Protein AF-A0A496W3H0-F1 (afdb_monomer_lite)

Sequence (83 aa):
MHVISRKALSPFWELYPDSKNALSIDNEEDYDIAIERLNNLIDEVGTNERHPLYGLLDRLGMVIHAYEEKHYPIADGVYIIES

Secondary structure (DSSP, 8-state):
-----S-----HHHH-GGGG-TT---SHHHHHHHHHHHHHHHHHHTT-TT-TTHHHHHHHHHHHHHHHHHHS-----------

Radius of gyration: 20.66 Å; chains: 1; bounding box: 32×89×26 Å

Foldseek 3Di:
DDDDDPDDDDDPCVVCVVVPDLQADPDPVNLVVLVVVLVVLCVVCPPPCVDPCNVVNVSSVVSSVVVCCVPPVPPPDDPPPVD

Structure (mmCIF, N/CA/C/O backbone):
data_AF-A0A496W3H0-F1
#
_entry.id   AF-A0A496W3H0-F1
#
loop_
_atom_site.group_PDB
_atom_site.id
_atom_site.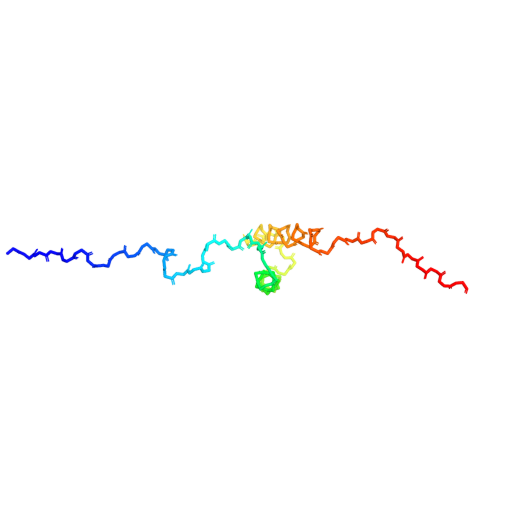type_symbol
_atom_site.label_atom_id
_atom_site.label_alt_id
_atom_site.label_comp_id
_atom_site.label_asym_id
_atom_site.label_entity_id
_atom_site.label_seq_id
_atom_site.pdbx_PDB_ins_code
_atom_site.Cartn_x
_atom_site.Cartn_y
_atom_site.Cartn_z
_atom_site.occupancy
_atom_site.B_iso_or_equiv
_atom_site.auth_seq_id
_atom_site.auth_comp_id
_atom_site.auth_asym_id
_atom_site.auth_atom_id
_atom_site.pdbx_PDB_model_num
ATOM 1 N N . MET A 1 1 ? -0.618 51.440 1.890 1.00 41.47 1 MET A N 1
ATOM 2 C CA . MET A 1 1 ? -1.311 50.355 1.162 1.00 41.47 1 MET A CA 1
ATOM 3 C C . MET A 1 1 ? -0.348 49.179 1.114 1.00 41.47 1 MET A C 1
ATOM 5 O O . MET A 1 1 ? 0.705 49.306 0.507 1.00 41.47 1 MET A O 1
ATOM 9 N N . HIS A 1 2 ? -0.609 48.133 1.897 1.00 46.00 2 HIS A N 1
ATOM 10 C CA . HIS A 1 2 ? 0.332 47.038 2.148 1.00 46.00 2 HIS A CA 1
ATOM 11 C C . HIS A 1 2 ? 0.392 46.117 0.919 1.00 46.00 2 HIS A C 1
ATOM 13 O O . HIS A 1 2 ? -0.631 45.582 0.497 1.00 46.00 2 HIS A O 1
ATOM 19 N N . VAL A 1 3 ? 1.576 45.977 0.321 1.00 49.53 3 VAL A N 1
ATOM 20 C CA . VAL A 1 3 ? 1.830 45.059 -0.794 1.00 49.53 3 VAL A CA 1
ATOM 21 C C . VAL A 1 3 ? 1.894 43.664 -0.188 1.00 49.53 3 VAL A C 1
ATOM 23 O O . VAL A 1 3 ? 2.861 43.332 0.493 1.00 49.53 3 VAL A O 1
ATOM 26 N N . ILE A 1 4 ? 0.842 42.865 -0.352 1.00 57.31 4 ILE A N 1
ATOM 27 C CA . ILE A 1 4 ? 0.866 41.488 0.139 1.00 57.31 4 ILE A CA 1
ATOM 28 C C . ILE A 1 4 ? 1.870 40.725 -0.729 1.00 57.31 4 ILE A C 1
ATOM 30 O O . ILE A 1 4 ? 1.709 40.593 -1.943 1.00 57.31 4 ILE A O 1
ATOM 34 N N . SER A 1 5 ? 2.969 40.320 -0.098 1.00 53.09 5 SER A N 1
ATOM 35 C CA . SER A 1 5 ? 4.065 39.571 -0.704 1.00 53.09 5 SER A CA 1
ATOM 36 C C . SER A 1 5 ? 3.533 38.274 -1.322 1.00 53.09 5 SER A C 1
ATOM 38 O O . SER A 1 5 ? 2.885 37.492 -0.636 1.00 53.09 5 SER A O 1
ATOM 40 N N . ARG A 1 6 ? 3.832 38.010 -2.603 1.00 53.91 6 ARG A N 1
ATOM 41 C CA . ARG A 1 6 ? 3.475 36.773 -3.337 1.00 53.91 6 ARG A CA 1
ATOM 42 C C . ARG A 1 6 ? 4.290 35.546 -2.891 1.00 53.91 6 ARG A C 1
ATOM 44 O O . ARG A 1 6 ? 4.656 34.710 -3.711 1.00 53.91 6 ARG A O 1
ATOM 51 N N . LYS A 1 7 ? 4.645 35.455 -1.612 1.00 58.81 7 LYS A N 1
ATOM 52 C CA . LYS A 1 7 ? 5.377 34.316 -1.059 1.00 58.81 7 LYS A CA 1
ATOM 53 C C . LYS A 1 7 ? 4.430 33.558 -0.141 1.00 58.81 7 LYS A C 1
ATOM 55 O O . LYS A 1 7 ? 3.853 34.172 0.746 1.00 58.81 7 LYS A O 1
ATOM 60 N N . ALA A 1 8 ? 4.364 32.247 -0.347 1.00 60.56 8 ALA A N 1
ATOM 61 C CA . ALA A 1 8 ? 3.654 31.253 0.458 1.00 60.56 8 ALA A CA 1
ATOM 62 C C . ALA A 1 8 ? 2.241 30.893 -0.012 1.00 60.56 8 ALA A C 1
ATOM 64 O O . ALA A 1 8 ? 1.280 31.111 0.707 1.00 60.56 8 ALA A O 1
ATOM 65 N N . LEU A 1 9 ? 2.146 30.249 -1.175 1.00 54.28 9 LEU A N 1
ATOM 66 C CA . LEU A 1 9 ? 1.284 29.075 -1.338 1.00 54.28 9 LEU A CA 1
ATOM 67 C C . LEU A 1 9 ? 2.016 28.109 -2.276 1.00 54.28 9 LEU A C 1
ATOM 69 O O . LEU A 1 9 ? 1.733 28.065 -3.471 1.00 54.28 9 LEU A O 1
ATOM 73 N N . SER A 1 10 ? 3.007 27.385 -1.747 1.00 60.00 10 SER A N 1
ATOM 74 C CA . SER A 1 10 ? 3.412 26.141 -2.404 1.00 60.00 10 SER A CA 1
ATOM 75 C C . SER A 1 10 ? 2.195 25.224 -2.368 1.00 60.00 10 SER A C 1
ATOM 77 O O . SER A 1 10 ? 1.580 25.092 -1.301 1.00 60.00 10 SER A O 1
ATOM 79 N N . PRO A 1 11 ? 1.778 24.641 -3.497 1.00 67.25 11 PRO A N 1
ATOM 80 C CA . PRO A 1 11 ? 0.728 23.653 -3.447 1.00 67.25 11 PRO A CA 1
ATOM 81 C C . PRO A 1 11 ? 1.160 22.500 -2.536 1.00 67.25 11 PRO A C 1
ATOM 83 O O . PRO A 1 11 ? 2.336 22.153 -2.471 1.00 67.25 11 PRO A O 1
ATOM 86 N N . PHE A 1 12 ? 0.207 21.917 -1.810 1.00 59.12 12 PHE A N 1
ATOM 87 C CA . PHE A 1 12 ? 0.461 20.894 -0.788 1.00 59.12 12 PHE A CA 1
ATOM 88 C C . PHE A 1 12 ? 1.369 19.746 -1.283 1.00 59.12 12 PHE A C 1
ATOM 90 O O . PHE A 1 12 ? 2.187 19.234 -0.525 1.00 59.12 12 PHE A O 1
ATOM 97 N N . TRP A 1 13 ? 1.299 19.414 -2.574 1.00 56.97 13 TRP A N 1
ATOM 98 C CA . TRP A 1 13 ? 2.112 18.381 -3.221 1.00 56.97 13 TRP A CA 1
ATOM 99 C C . TRP A 1 13 ? 3.595 18.748 -3.460 1.00 56.97 13 TRP A C 1
ATOM 101 O O . TRP A 1 13 ? 4.367 17.875 -3.835 1.00 56.97 13 TRP A O 1
ATOM 111 N N . GLU A 1 14 ? 4.027 19.996 -3.240 1.00 62.59 14 GLU A N 1
ATOM 112 C CA . GLU A 1 14 ? 5.456 20.386 -3.231 1.00 62.59 14 GLU A CA 1
ATOM 113 C C . GLU A 1 14 ? 6.142 20.117 -1.881 1.00 62.59 14 GLU A C 1
ATOM 115 O O . GLU A 1 14 ? 7.362 19.995 -1.826 1.00 62.59 14 GLU A O 1
ATOM 120 N N . LEU A 1 15 ? 5.373 20.042 -0.790 1.00 63.88 15 LEU A N 1
ATOM 121 C CA . LEU A 1 15 ? 5.890 19.821 0.568 1.00 63.88 15 LEU A CA 1
ATOM 122 C C . LEU A 1 15 ? 5.980 18.336 0.938 1.00 63.88 15 LEU A C 1
ATOM 124 O O . LEU A 1 15 ? 6.703 17.986 1.866 1.00 63.88 15 LEU A O 1
ATOM 128 N N . TYR A 1 16 ? 5.267 17.479 0.205 1.00 61.91 16 TYR A N 1
ATOM 129 C CA . TYR A 1 16 ? 5.200 16.039 0.436 1.00 61.91 16 TYR A CA 1
ATOM 130 C C . TYR A 1 16 ? 5.428 15.302 -0.890 1.00 61.91 16 TYR A C 1
ATOM 132 O O . TYR A 1 16 ? 4.450 14.951 -1.561 1.00 61.91 16 TYR A O 1
ATOM 140 N N . PRO A 1 17 ? 6.691 15.082 -1.304 1.00 57.09 17 PRO A N 1
ATOM 141 C CA . PRO A 1 17 ? 7.003 14.332 -2.524 1.00 57.09 17 PRO A CA 1
ATOM 142 C C . PRO A 1 17 ? 6.385 12.921 -2.528 1.00 57.09 17 PRO A C 1
ATOM 144 O O . PRO A 1 17 ? 6.050 12.412 -3.594 1.00 57.09 17 PRO A O 1
ATOM 147 N N . ASP A 1 18 ? 6.098 12.358 -1.351 1.00 56.50 18 ASP A N 1
ATOM 148 C CA . ASP A 1 18 ? 5.476 11.036 -1.169 1.00 56.50 18 ASP A CA 1
ATOM 149 C C . ASP A 1 18 ? 3.959 11.016 -1.434 1.00 56.50 18 ASP A C 1
ATOM 151 O O . ASP A 1 18 ? 3.334 9.956 -1.494 1.00 56.50 18 ASP A O 1
ATOM 155 N N . SER A 1 19 ? 3.330 12.187 -1.604 1.00 55.84 19 SER A N 1
ATOM 156 C CA . SER A 1 19 ? 1.908 12.282 -1.973 1.00 55.84 19 SER A CA 1
ATOM 157 C C . SER A 1 19 ? 1.642 11.839 -3.413 1.00 55.84 19 SER A C 1
ATOM 159 O O . SER A 1 19 ? 0.487 11.629 -3.792 1.00 55.84 19 SER A O 1
ATOM 161 N N . LYS A 1 20 ? 2.703 11.712 -4.222 1.00 54.38 20 LYS A N 1
ATOM 162 C CA . LYS A 1 20 ? 2.598 11.615 -5.674 1.00 54.38 20 LYS A CA 1
ATOM 163 C C . LYS A 1 20 ? 1.979 10.313 -6.166 1.00 54.38 20 LYS A C 1
ATOM 165 O O . LYS A 1 20 ? 1.442 10.331 -7.264 1.00 54.38 20 LYS A O 1
ATOM 170 N N . ASN A 1 21 ? 1.996 9.237 -5.383 1.00 60.16 21 ASN A N 1
ATOM 171 C CA . ASN A 1 21 ? 1.180 8.055 -5.646 1.00 60.16 21 ASN A CA 1
ATOM 172 C C . ASN A 1 21 ? 1.239 7.089 -4.461 1.00 60.16 21 ASN A C 1
ATOM 174 O O . ASN A 1 21 ? 2.114 6.242 -4.376 1.00 60.16 21 ASN A O 1
ATOM 178 N N . ALA A 1 22 ? 0.248 7.137 -3.570 1.00 62.03 22 ALA A N 1
ATOM 179 C CA . ALA A 1 22 ? 0.117 6.122 -2.519 1.00 62.03 22 ALA A CA 1
ATOM 180 C C 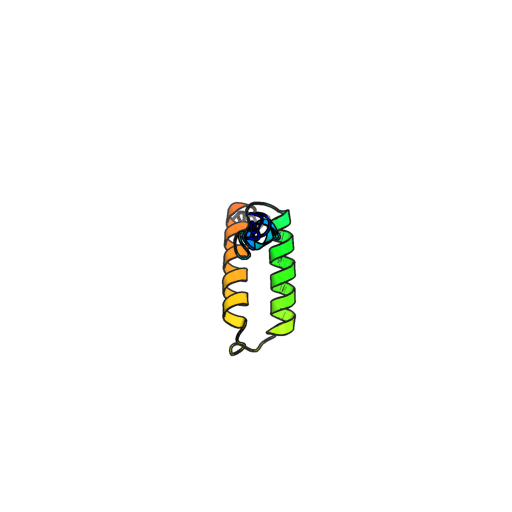. ALA A 1 22 ? -0.214 4.710 -3.058 1.00 62.03 22 ALA A C 1
ATOM 182 O O . ALA A 1 22 ? -0.306 3.771 -2.275 1.00 62.03 22 ALA A O 1
ATOM 183 N N . LEU A 1 23 ? -0.445 4.585 -4.370 1.00 69.12 23 LEU A N 1
ATOM 184 C CA . LEU A 1 23 ? -0.929 3.392 -5.067 1.00 69.12 23 LEU A CA 1
ATOM 185 C C . LEU A 1 23 ? -0.161 3.136 -6.375 1.00 69.12 23 LEU A C 1
ATOM 187 O O . LEU A 1 23 ? -0.710 2.567 -7.317 1.00 69.12 23 LEU A O 1
ATOM 191 N N . SER A 1 24 ? 1.078 3.606 -6.497 1.00 76.69 24 SER A N 1
ATOM 192 C CA . SER A 1 24 ? 1.943 3.208 -7.610 1.00 76.69 24 SER A CA 1
ATOM 193 C C . SER A 1 24 ? 3.304 2.840 -7.072 1.00 76.69 24 SER A C 1
ATOM 195 O O . SER A 1 24 ? 3.831 3.527 -6.205 1.00 76.69 24 SER A O 1
ATOM 197 N N . ILE A 1 25 ? 3.809 1.726 -7.581 1.00 85.44 25 ILE A N 1
ATOM 198 C CA . ILE A 1 25 ? 5.080 1.144 -7.197 1.00 85.44 25 ILE A CA 1
ATOM 199 C C . ILE A 1 25 ? 5.934 1.168 -8.458 1.00 85.44 25 ILE A C 1
ATOM 201 O O . ILE A 1 25 ? 5.683 0.401 -9.392 1.00 85.44 25 ILE A O 1
ATOM 205 N N . ASP A 1 26 ? 6.886 2.097 -8.518 1.00 83.56 26 ASP A N 1
ATOM 206 C CA . ASP A 1 26 ? 7.759 2.261 -9.681 1.00 83.56 26 ASP A CA 1
ATOM 207 C C . ASP A 1 26 ? 9.127 1.595 -9.461 1.00 83.56 26 ASP A C 1
ATOM 209 O O . ASP A 1 26 ? 9.797 1.218 -10.425 1.00 83.56 26 ASP A O 1
ATOM 213 N N . ASN A 1 27 ? 9.533 1.419 -8.201 1.00 83.62 27 ASN A N 1
ATOM 214 C CA . ASN A 1 27 ? 10.810 0.838 -7.794 1.00 83.62 27 ASN A CA 1
ATOM 215 C C . ASN A 1 27 ? 10.665 -0.042 -6.528 1.00 83.62 27 ASN A C 1
ATOM 217 O O . ASN A 1 27 ? 9.575 -0.185 -5.983 1.00 83.62 27 ASN A O 1
ATOM 221 N N . GLU A 1 28 ? 11.766 -0.659 -6.093 1.00 86.00 28 GLU A N 1
ATOM 222 C CA . GLU A 1 28 ? 11.797 -1.577 -4.942 1.00 86.00 28 GLU A CA 1
ATOM 223 C C . GLU A 1 28 ? 11.578 -0.864 -3.592 1.00 86.00 28 GLU A C 1
ATOM 225 O O . GLU A 1 28 ? 10.943 -1.416 -2.701 1.00 86.00 28 GLU A O 1
ATOM 230 N N . GLU A 1 29 ? 12.002 0.395 -3.452 1.00 87.44 29 GLU A N 1
ATOM 231 C CA . GLU A 1 29 ? 11.743 1.199 -2.247 1.00 87.44 29 GLU A CA 1
ATOM 232 C C . GLU A 1 29 ? 10.243 1.512 -2.106 1.00 87.44 29 GLU A C 1
ATOM 234 O O . GLU A 1 29 ? 9.667 1.356 -1.028 1.00 87.44 29 GLU A O 1
ATOM 239 N N . ASP A 1 30 ? 9.573 1.866 -3.209 1.00 86.31 30 ASP A N 1
ATOM 240 C CA . ASP A 1 30 ? 8.116 2.048 -3.229 1.00 86.31 30 ASP A CA 1
ATOM 241 C C . ASP A 1 30 ? 7.385 0.746 -2.865 1.00 86.31 30 ASP A C 1
ATOM 243 O O . ASP A 1 30 ? 6.315 0.780 -2.251 1.00 86.31 30 ASP A O 1
ATOM 247 N N . TYR A 1 31 ? 7.952 -0.399 -3.258 1.00 89.38 31 TYR A N 1
ATOM 248 C CA . TYR A 1 31 ? 7.394 -1.718 -2.980 1.00 89.38 31 TYR A CA 1
ATOM 249 C C . TYR A 1 31 ? 7.464 -2.023 -1.485 1.00 89.38 31 TYR A C 1
ATOM 251 O O . TYR A 1 31 ? 6.440 -2.358 -0.888 1.00 89.38 31 TYR A O 1
ATOM 259 N N . ASP A 1 32 ? 8.623 -1.814 -0.859 1.00 89.44 32 ASP A N 1
ATOM 260 C CA . ASP A 1 32 ? 8.796 -1.995 0.583 1.00 89.44 32 ASP A CA 1
ATOM 261 C C . ASP A 1 32 ? 7.843 -1.093 1.382 1.00 89.44 32 ASP A C 1
ATOM 263 O O . ASP A 1 32 ? 7.167 -1.549 2.310 1.00 89.44 32 ASP A O 1
ATOM 267 N N . ILE A 1 33 ? 7.695 0.169 0.966 1.00 89.38 33 ILE A N 1
ATOM 268 C CA . ILE A 1 33 ? 6.743 1.109 1.573 1.00 89.38 33 ILE A CA 1
ATOM 269 C C . ILE A 1 33 ? 5.296 0.621 1.396 1.00 89.38 33 ILE A C 1
ATOM 271 O O . ILE A 1 33 ? 4.478 0.741 2.315 1.00 89.38 33 ILE A O 1
ATOM 275 N N . ALA A 1 34 ? 4.943 0.084 0.225 1.00 90.12 34 ALA A N 1
ATOM 276 C CA . ALA A 1 34 ? 3.612 -0.459 -0.027 1.00 90.12 34 ALA A CA 1
ATOM 277 C C . ALA A 1 34 ? 3.324 -1.690 0.847 1.00 90.12 34 ALA A C 1
ATOM 279 O O . ALA A 1 34 ? 2.228 -1.785 1.404 1.00 90.12 34 ALA A O 1
ATOM 280 N N . ILE A 1 35 ? 4.302 -2.581 1.032 1.00 92.06 35 ILE A N 1
ATOM 281 C CA . ILE A 1 35 ? 4.204 -3.751 1.915 1.00 92.06 35 ILE A CA 1
ATOM 282 C C . ILE A 1 35 ? 4.026 -3.327 3.374 1.00 92.06 35 ILE A C 1
ATOM 284 O O . ILE A 1 35 ? 3.137 -3.838 4.058 1.00 92.06 35 ILE A O 1
A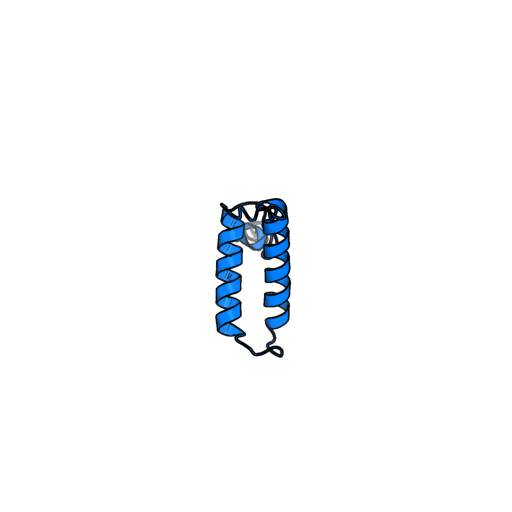TOM 288 N N . GLU A 1 36 ? 4.803 -2.355 3.857 1.00 92.50 36 GLU A N 1
ATOM 289 C CA . GLU A 1 36 ? 4.658 -1.839 5.223 1.00 92.50 36 GLU A CA 1
ATOM 290 C C . GLU A 1 36 ? 3.255 -1.256 5.451 1.00 92.50 36 GLU A C 1
ATOM 292 O O . GLU A 1 36 ? 2.595 -1.533 6.456 1.00 92.50 36 GLU A O 1
ATOM 297 N N . ARG A 1 37 ? 2.749 -0.486 4.483 1.00 90.50 37 ARG A N 1
ATOM 298 C CA . ARG A 1 37 ? 1.387 0.064 4.532 1.00 90.50 37 ARG A CA 1
ATOM 299 C C . ARG A 1 37 ? 0.325 -1.026 4.506 1.00 90.50 37 ARG A C 1
ATOM 301 O O . ARG A 1 37 ? -0.656 -0.910 5.237 1.00 90.50 37 ARG A O 1
ATOM 308 N N . LEU A 1 38 ? 0.507 -2.062 3.688 1.00 92.38 38 LEU A N 1
ATOM 309 C CA . LEU A 1 38 ? -0.410 -3.194 3.631 1.00 92.38 38 LEU A CA 1
ATOM 310 C C . LEU A 1 38 ? -0.473 -3.898 4.988 1.00 92.38 38 LEU A C 1
ATOM 312 O O . LEU A 1 38 ? -1.569 -4.113 5.493 1.00 92.38 38 LEU A O 1
ATOM 316 N N . ASN A 1 39 ? 0.673 -4.166 5.615 1.00 92.69 39 ASN A N 1
ATOM 317 C CA . ASN A 1 39 ? 0.733 -4.787 6.940 1.00 92.69 39 ASN A CA 1
ATOM 318 C C . ASN A 1 39 ? 0.014 -3.943 8.001 1.00 92.69 39 ASN A C 1
ATOM 320 O O . ASN A 1 39 ? -0.834 -4.462 8.720 1.00 92.69 39 ASN A O 1
ATOM 324 N N . ASN A 1 40 ? 0.251 -2.629 8.027 1.00 91.88 40 ASN A N 1
ATOM 325 C CA . ASN A 1 40 ? -0.456 -1.724 8.938 1.00 91.88 40 ASN A CA 1
ATOM 326 C C . ASN A 1 40 ? -1.980 -1.729 8.705 1.00 91.88 40 ASN A C 1
ATOM 328 O O . ASN A 1 40 ? -2.763 -1.665 9.652 1.00 91.88 40 ASN A O 1
ATOM 332 N N . LEU A 1 41 ? -2.421 -1.813 7.444 1.00 91.69 41 LEU A N 1
ATOM 333 C CA . LEU A 1 41 ? -3.843 -1.931 7.117 1.00 91.69 41 LEU A CA 1
ATOM 334 C C . LEU A 1 41 ? -4.418 -3.286 7.533 1.00 91.69 41 LEU A C 1
ATOM 336 O O . LEU A 1 41 ? -5.565 -3.322 7.966 1.00 91.69 41 LEU A O 1
ATOM 340 N N . ILE A 1 42 ? -3.658 -4.376 7.419 1.00 92.38 42 ILE A N 1
ATOM 341 C CA . ILE A 1 42 ? -4.069 -5.705 7.893 1.00 92.38 42 ILE A CA 1
ATOM 342 C C . ILE A 1 42 ? -4.228 -5.694 9.413 1.00 92.38 42 ILE A C 1
ATOM 344 O O . ILE A 1 42 ? -5.218 -6.224 9.908 1.00 92.38 42 ILE A O 1
ATOM 348 N N . ASP A 1 43 ? -3.318 -5.054 10.144 1.00 93.69 43 ASP A N 1
ATOM 349 C CA . ASP A 1 43 ? -3.400 -4.957 11.603 1.00 93.69 43 ASP A CA 1
ATOM 350 C C . ASP A 1 43 ? -4.622 -4.140 12.064 1.00 93.69 43 ASP A C 1
ATOM 352 O O . ASP A 1 43 ? -5.270 -4.495 13.049 1.00 93.69 43 ASP A O 1
ATOM 356 N N . GLU A 1 44 ? -4.985 -3.084 11.327 1.00 92.25 44 GLU A N 1
ATOM 357 C CA . GLU A 1 44 ? -6.143 -2.228 11.630 1.00 92.25 44 GLU A CA 1
ATOM 358 C C . GLU A 1 44 ? -7.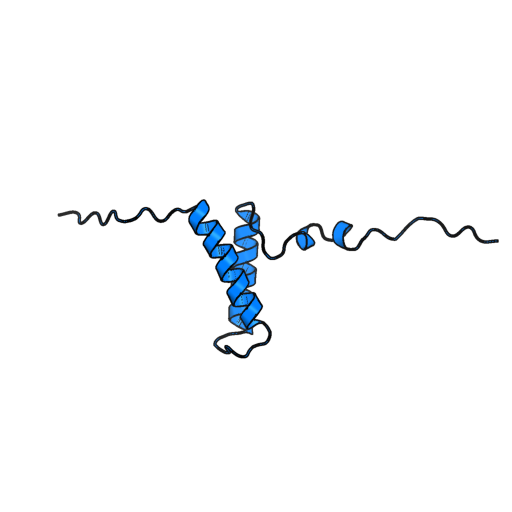484 -2.853 11.190 1.00 92.25 44 GLU A C 1
ATOM 360 O O . GLU A 1 44 ? -8.463 -2.866 11.938 1.00 92.25 44 GLU A O 1
ATOM 365 N N . VAL A 1 45 ? -7.558 -3.365 9.956 1.00 91.81 45 VAL A N 1
ATOM 366 C CA . VAL A 1 45 ? -8.775 -3.967 9.378 1.00 91.81 45 VAL A CA 1
ATOM 367 C C . VAL A 1 45 ? -9.032 -5.350 9.978 1.00 91.81 45 VAL A C 1
ATOM 369 O O . VAL A 1 45 ? -10.186 -5.733 10.207 1.00 91.81 45 VAL A O 1
ATOM 372 N N . GLY A 1 46 ? -7.966 -6.115 10.211 1.00 88.12 46 GLY A N 1
ATOM 373 C CA . GLY A 1 46 ? -8.008 -7.507 10.630 1.00 88.12 46 GLY A CA 1
ATOM 374 C C . GLY A 1 46 ? -8.857 -8.354 9.686 1.00 88.12 46 GLY A C 1
ATOM 375 O O . GLY A 1 46 ? -8.658 -8.389 8.475 1.00 88.12 46 GLY A O 1
ATOM 376 N N . THR A 1 47 ? -9.850 -9.031 10.256 1.00 85.38 47 THR A N 1
ATOM 377 C CA . THR A 1 47 ? -10.818 -9.868 9.530 1.00 85.38 47 THR A CA 1
ATOM 378 C C . THR A 1 47 ? -12.148 -9.157 9.266 1.00 85.38 47 THR A C 1
ATOM 380 O O . THR A 1 47 ? -13.125 -9.787 8.859 1.00 85.38 47 THR A O 1
ATOM 383 N N . ASN A 1 48 ? -12.229 -7.847 9.518 1.00 89.69 48 ASN A N 1
ATOM 384 C CA . ASN A 1 48 ? -13.464 -7.095 9.352 1.00 89.69 48 ASN A CA 1
ATOM 385 C C . ASN A 1 48 ? -13.636 -6.617 7.906 1.00 89.69 48 ASN A C 1
ATOM 387 O O . ASN A 1 48 ? -13.265 -5.504 7.541 1.00 89.69 48 ASN A O 1
ATOM 391 N N . GLU A 1 49 ? -14.308 -7.426 7.095 1.00 83.19 49 GLU A N 1
ATOM 392 C CA . GLU A 1 49 ? -14.625 -7.100 5.696 1.00 83.19 49 GLU A CA 1
ATOM 393 C C . GLU A 1 49 ? -15.533 -5.867 5.535 1.00 83.19 49 GLU A C 1
ATOM 395 O O . GLU A 1 49 ? -15.634 -5.286 4.457 1.00 83.19 49 GLU A O 1
ATOM 400 N N . ARG A 1 50 ? -16.202 -5.426 6.610 1.00 91.50 50 ARG A N 1
ATOM 401 C CA . ARG A 1 50 ? -17.034 -4.212 6.618 1.00 91.50 50 ARG A CA 1
ATOM 402 C C . ARG A 1 50 ? -16.259 -2.972 7.060 1.00 91.50 50 ARG A C 1
ATOM 404 O O . ARG A 1 50 ? -16.867 -1.911 7.220 1.00 91.50 50 ARG A O 1
ATOM 411 N N . HIS A 1 51 ? -14.953 -3.092 7.300 1.00 90.25 51 HIS A N 1
ATOM 412 C CA . HIS A 1 51 ? -14.132 -1.975 7.737 1.00 90.25 51 HIS A CA 1
ATOM 413 C C . HIS A 1 51 ? -14.067 -0.893 6.646 1.00 90.25 51 HIS A C 1
ATOM 415 O O . HIS A 1 51 ? -13.872 -1.223 5.474 1.00 90.25 51 HIS A O 1
ATOM 421 N N . PRO A 1 52 ? -14.158 0.406 6.990 1.00 92.00 52 PRO A N 1
ATOM 422 C CA . PRO A 1 52 ? -14.063 1.489 6.008 1.00 92.00 52 PRO A CA 1
ATOM 423 C C . PRO A 1 52 ? -12.773 1.461 5.174 1.00 92.00 52 PRO A C 1
ATOM 425 O O . PRO A 1 52 ? -12.768 1.924 4.037 1.00 92.00 52 PRO A O 1
ATOM 428 N N . LEU A 1 53 ? -11.690 0.903 5.729 1.00 91.81 53 LEU A N 1
ATOM 429 C CA . LEU A 1 53 ? -10.393 0.773 5.055 1.00 91.81 53 LEU A CA 1
ATOM 430 C C . LEU A 1 53 ? -10.219 -0.537 4.273 1.00 91.81 53 LEU A C 1
ATOM 432 O O . LEU A 1 53 ? -9.208 -0.689 3.595 1.00 91.81 53 LEU A O 1
ATOM 436 N N . TYR A 1 54 ? -11.184 -1.461 4.313 1.00 89.75 54 TYR A N 1
ATOM 437 C CA . TYR A 1 54 ? -11.072 -2.740 3.604 1.00 89.75 54 TYR A CA 1
ATOM 438 C C . TYR A 1 54 ? -10.886 -2.542 2.091 1.00 89.75 54 TYR A C 1
ATOM 440 O O . TYR A 1 54 ? -10.038 -3.177 1.477 1.00 89.75 54 TYR A O 1
ATOM 448 N N . GLY A 1 55 ? -11.596 -1.579 1.492 1.00 88.75 55 GLY A N 1
ATOM 449 C CA . GLY A 1 55 ? -11.426 -1.264 0.068 1.00 88.75 55 GLY A CA 1
ATOM 450 C C . GLY A 1 55 ? -10.056 -0.667 -0.283 1.00 88.75 55 GLY A C 1
ATOM 451 O O . GLY A 1 55 ? -9.612 -0.777 -1.424 1.00 88.75 55 GLY A O 1
ATOM 452 N N . LEU A 1 56 ? -9.373 -0.038 0.680 1.00 89.94 56 LEU A N 1
ATOM 453 C CA . LEU A 1 56 ? -8.000 0.429 0.490 1.00 89.94 56 LEU A CA 1
ATOM 454 C C . LEU A 1 56 ? -7.011 -0.734 0.594 1.00 89.94 56 LEU A C 1
ATOM 456 O O . LEU A 1 56 ? -6.114 -0.821 -0.238 1.00 89.94 56 LEU A O 1
ATOM 460 N N . LEU A 1 57 ? -7.205 -1.617 1.576 1.00 90.56 57 LEU A N 1
ATOM 461 C CA . LEU A 1 57 ? -6.427 -2.843 1.748 1.00 90.56 57 LEU A CA 1
ATOM 462 C C . LEU A 1 57 ? -6.459 -3.701 0.473 1.00 90.56 57 LEU A C 1
ATOM 464 O O . LEU A 1 57 ? -5.408 -4.039 -0.064 1.00 90.56 57 LEU A O 1
ATOM 468 N N . ASP A 1 58 ? -7.659 -3.973 -0.044 1.00 90.88 58 ASP A N 1
ATOM 469 C CA . ASP A 1 58 ? -7.878 -4.749 -1.271 1.00 90.88 58 ASP A CA 1
ATOM 470 C C . ASP A 1 58 ? -7.158 -4.130 -2.479 1.00 90.88 58 ASP A C 1
ATOM 472 O O . ASP A 1 58 ? -6.356 -4.775 -3.159 1.00 90.88 58 ASP A O 1
ATOM 476 N N . ARG A 1 59 ? -7.361 -2.827 -2.703 1.00 92.00 59 ARG A N 1
ATOM 477 C CA . ARG A 1 59 ? -6.728 -2.127 -3.822 1.00 92.00 59 ARG A CA 1
ATOM 478 C C . ARG A 1 59 ? -5.205 -2.081 -3.695 1.00 92.00 59 ARG A C 1
ATOM 480 O O . ARG A 1 59 ? -4.528 -2.203 -4.712 1.00 92.00 59 ARG A O 1
ATOM 487 N N . LEU A 1 60 ? -4.665 -1.884 -2.492 1.00 91.12 60 LEU A N 1
ATOM 488 C CA . LEU A 1 60 ? -3.219 -1.866 -2.275 1.00 91.12 60 LEU A CA 1
ATOM 489 C C . LEU A 1 60 ? -2.610 -3.248 -2.544 1.00 91.12 60 LEU A C 1
ATOM 491 O O . LEU A 1 60 ? -1.589 -3.327 -3.223 1.00 91.12 60 LEU A O 1
ATOM 495 N N . GLY A 1 61 ? -3.281 -4.324 -2.119 1.00 91.75 61 GLY A N 1
ATOM 496 C CA . GLY A 1 61 ? -2.895 -5.695 -2.459 1.00 91.75 61 GLY A CA 1
ATOM 497 C C . GLY A 1 61 ? -2.855 -5.935 -3.971 1.00 91.75 61 GLY A C 1
ATOM 498 O O . GLY A 1 61 ? -1.889 -6.497 -4.478 1.00 91.75 61 GLY A O 1
ATOM 499 N N . MET A 1 62 ? -3.840 -5.426 -4.718 1.00 92.12 62 MET A N 1
ATOM 500 C CA . MET A 1 62 ? -3.852 -5.524 -6.184 1.00 92.12 62 MET A CA 1
ATOM 501 C C . MET A 1 62 ? -2.684 -4.771 -6.846 1.00 92.12 62 MET A C 1
ATOM 503 O O . MET A 1 62 ? -2.121 -5.251 -7.828 1.00 92.12 62 MET A O 1
ATOM 507 N N . VAL A 1 63 ? -2.308 -3.597 -6.329 1.00 91.50 63 VAL A N 1
ATOM 508 C CA . VAL A 1 63 ? -1.167 -2.822 -6.851 1.00 91.50 63 VAL A CA 1
ATOM 509 C C . VAL A 1 63 ? 0.154 -3.547 -6.598 1.00 91.50 63 VAL A C 1
ATOM 511 O O . VAL A 1 63 ? 0.981 -3.629 -7.505 1.00 91.50 63 VAL A O 1
ATOM 514 N N . ILE A 1 64 ? 0.335 -4.085 -5.389 1.00 90.81 64 ILE A N 1
ATOM 515 C CA . ILE A 1 64 ? 1.508 -4.885 -5.014 1.00 90.81 64 ILE A CA 1
ATOM 516 C C . ILE A 1 64 ? 1.618 -6.101 -5.933 1.00 90.81 64 ILE A C 1
A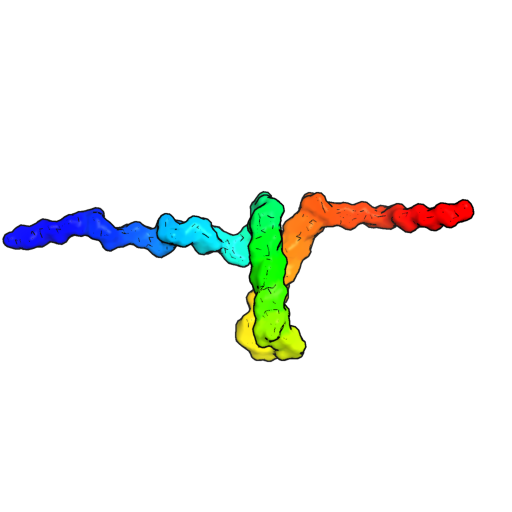TOM 518 O O . ILE A 1 64 ? 2.654 -6.288 -6.566 1.00 90.81 64 ILE A O 1
ATOM 522 N N . HIS A 1 65 ? 0.524 -6.843 -6.112 1.00 89.94 65 HIS A N 1
ATOM 523 C CA . HIS A 1 65 ? 0.496 -8.012 -6.985 1.00 89.94 65 HIS A CA 1
ATOM 524 C C . HIS A 1 65 ? 0.897 -7.680 -8.430 1.00 89.94 65 HIS A C 1
ATOM 526 O O . HIS A 1 65 ? 1.739 -8.355 -9.014 1.00 89.94 65 HIS A O 1
ATOM 532 N N . ALA A 1 66 ? 0.368 -6.591 -8.995 1.00 89.25 66 ALA A N 1
ATOM 533 C CA . ALA A 1 66 ? 0.719 -6.166 -10.350 1.00 89.25 66 ALA A CA 1
ATOM 534 C C . ALA A 1 66 ? 2.209 -5.791 -10.496 1.00 89.25 66 ALA A C 1
ATOM 536 O O . ALA A 1 66 ? 2.801 -5.972 -11.564 1.00 89.25 66 ALA A O 1
ATOM 537 N N . TYR A 1 67 ? 2.827 -5.255 -9.438 1.00 89.06 67 TYR A N 1
ATOM 538 C CA . TYR A 1 67 ? 4.266 -5.001 -9.412 1.00 89.06 67 TYR A CA 1
ATOM 539 C C . TYR A 1 67 ? 5.067 -6.307 -9.346 1.00 89.06 67 TYR A C 1
ATOM 541 O O . TYR A 1 67 ? 6.029 -6.460 -10.107 1.00 89.06 67 TYR A O 1
ATOM 549 N N . GLU A 1 68 ? 4.656 -7.241 -8.484 1.00 88.56 68 GLU A N 1
ATOM 550 C CA . GLU A 1 68 ? 5.276 -8.559 -8.334 1.00 88.56 68 GLU A CA 1
ATOM 551 C C . GLU A 1 68 ? 5.219 -9.354 -9.637 1.00 88.56 68 GLU A C 1
ATOM 553 O O . GLU A 1 68 ? 6.247 -9.847 -10.077 1.00 88.56 68 GLU A O 1
ATOM 558 N N . GLU A 1 69 ? 4.078 -9.410 -10.325 1.00 88.44 69 GLU A N 1
ATOM 559 C CA . GLU A 1 69 ? 3.964 -10.110 -11.614 1.00 88.44 69 GLU A CA 1
ATOM 560 C C . GLU A 1 69 ? 4.954 -9.579 -12.663 1.00 88.44 69 GLU A C 1
ATOM 562 O O . GLU A 1 69 ? 5.470 -10.330 -13.494 1.00 88.44 69 GLU A O 1
ATOM 567 N N . LYS A 1 70 ? 5.240 -8.274 -12.627 1.00 85.56 70 LYS A N 1
ATOM 568 C CA . LYS A 1 70 ? 6.162 -7.621 -13.560 1.00 85.56 70 LYS A CA 1
ATOM 569 C C . LYS A 1 70 ? 7.635 -7.840 -13.198 1.00 85.56 70 LYS A C 1
ATOM 571 O O . LYS A 1 70 ? 8.455 -7.959 -14.108 1.00 85.56 70 LYS A O 1
ATOM 576 N N . HIS A 1 71 ? 7.982 -7.832 -11.910 1.00 83.81 71 HIS A N 1
ATOM 577 C CA . HIS A 1 71 ? 9.376 -7.885 -11.435 1.00 83.81 71 HIS A CA 1
ATOM 578 C C . HIS A 1 71 ? 9.831 -9.285 -11.019 1.00 83.81 71 HIS A C 1
ATOM 580 O O . HIS A 1 71 ? 10.988 -9.646 -11.227 1.00 83.81 71 HIS A O 1
ATOM 586 N N . TYR A 1 72 ? 8.910 -10.081 -10.494 1.00 77.94 72 TYR A N 1
ATOM 587 C CA . TYR A 1 72 ? 9.079 -11.462 -10.069 1.00 77.94 72 TYR A CA 1
ATOM 588 C C . TYR A 1 72 ? 8.086 -12.344 -10.832 1.00 77.94 72 TYR A C 1
ATOM 590 O O . TYR A 1 72 ? 7.177 -12.915 -10.223 1.00 77.94 72 TYR A O 1
ATOM 598 N N . PRO A 1 73 ? 8.226 -12.467 -12.168 1.00 70.44 73 PRO A N 1
ATOM 599 C CA . PRO A 1 73 ? 7.383 -13.378 -12.918 1.00 70.44 73 PRO A CA 1
ATOM 600 C C . PRO A 1 73 ? 7.539 -14.761 -12.295 1.00 70.44 73 PRO A C 1
ATOM 602 O O . PRO A 1 73 ? 8.649 -15.301 -12.239 1.00 70.44 73 PRO A O 1
ATOM 605 N N . ILE A 1 74 ? 6.437 -15.309 -11.779 1.00 60.56 74 ILE A N 1
ATOM 606 C CA . ILE A 1 74 ? 6.416 -16.671 -11.262 1.00 60.56 74 ILE A CA 1
ATOM 607 C C . ILE A 1 74 ? 6.869 -17.536 -12.433 1.00 60.56 74 ILE A C 1
ATOM 609 O O . ILE A 1 74 ? 6.190 -17.619 -13.457 1.00 60.56 74 ILE A O 1
ATOM 613 N N . ALA A 1 75 ? 8.067 -18.110 -12.323 1.00 61.66 75 ALA A N 1
ATOM 614 C CA . ALA A 1 75 ? 8.534 -19.095 -13.276 1.00 61.66 75 ALA A CA 1
ATOM 615 C C . ALA A 1 75 ? 7.591 -20.287 -13.132 1.00 61.66 75 ALA A C 1
ATOM 617 O O . ALA A 1 75 ? 7.722 -21.088 -12.206 1.00 61.66 75 ALA A O 1
ATOM 618 N N . ASP A 1 76 ? 6.584 -20.330 -13.996 1.00 59.34 76 ASP A N 1
ATOM 619 C CA . ASP A 1 76 ? 5.606 -21.399 -14.071 1.00 59.34 76 ASP A CA 1
ATOM 620 C C . ASP A 1 76 ? 6.364 -22.734 -14.180 1.00 59.34 76 ASP A C 1
ATOM 622 O O . ASP A 1 76 ? 6.979 -23.050 -15.197 1.00 59.34 76 ASP A O 1
ATOM 626 N N . GLY A 1 77 ? 6.396 -23.485 -13.077 1.00 56.91 77 GLY A N 1
ATOM 627 C CA . GLY A 1 77 ? 6.725 -24.905 -13.048 1.00 56.91 77 GLY A CA 1
ATOM 628 C C . GLY A 1 77 ? 8.154 -25.318 -13.414 1.00 56.91 77 GLY A C 1
ATOM 629 O O . GLY A 1 77 ? 8.367 -25.972 -14.431 1.00 56.91 77 GLY A O 1
ATOM 630 N N . VAL A 1 78 ? 9.096 -25.181 -12.479 1.00 54.88 78 VAL A N 1
ATOM 631 C CA . VAL A 1 78 ? 10.109 -26.236 -12.303 1.00 54.88 78 VAL A CA 1
ATOM 632 C C . VAL A 1 78 ? 9.999 -26.787 -10.885 1.00 54.88 78 VAL A C 1
ATOM 634 O O . VAL A 1 78 ? 10.771 -26.462 -9.988 1.00 54.88 78 VAL A O 1
ATOM 637 N N . TYR A 1 79 ? 9.022 -27.679 -10.698 1.00 54.16 79 TYR A N 1
ATOM 638 C CA . TYR A 1 79 ? 9.208 -28.795 -9.778 1.00 54.16 79 TYR A CA 1
ATOM 639 C C . TYR A 1 79 ? 10.372 -29.624 -10.337 1.00 54.16 79 TYR A C 1
ATOM 641 O O . TYR A 1 79 ? 10.165 -30.533 -11.141 1.00 54.16 79 TYR A O 1
ATOM 649 N N . ILE A 1 80 ? 11.607 -29.313 -9.937 1.00 53.41 80 ILE A N 1
ATOM 650 C CA . ILE A 1 80 ? 12.654 -30.332 -9.925 1.00 53.41 80 ILE A CA 1
ATOM 651 C C . ILE A 1 80 ? 12.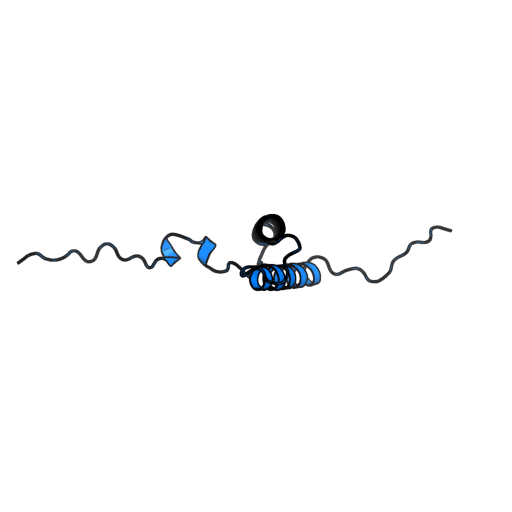245 -31.343 -8.856 1.00 53.41 80 ILE A C 1
ATOM 653 O O . ILE A 1 80 ? 12.599 -31.243 -7.686 1.00 53.41 80 ILE A O 1
ATOM 657 N N . ILE A 1 81 ? 11.436 -32.315 -9.267 1.00 59.19 81 ILE A N 1
ATOM 658 C CA . ILE A 1 81 ? 11.495 -33.638 -8.667 1.00 59.19 81 ILE A CA 1
ATOM 659 C C . ILE A 1 81 ? 12.897 -34.172 -8.971 1.00 59.19 81 ILE A C 1
ATOM 661 O O . ILE A 1 81 ? 13.131 -34.775 -10.015 1.00 59.19 81 ILE A O 1
ATOM 665 N N . GLU A 1 82 ? 13.868 -33.868 -8.109 1.00 54.62 82 GLU A N 1
ATOM 666 C CA . GLU A 1 82 ? 15.102 -34.646 -8.107 1.00 54.62 82 GLU A CA 1
ATOM 667 C C . GLU A 1 82 ? 14.711 -36.091 -7.778 1.00 54.62 82 GLU A C 1
ATOM 669 O O . GLU A 1 82 ? 14.144 -36.381 -6.721 1.00 54.62 82 GLU A O 1
ATOM 674 N N . SER A 1 83 ? 14.895 -36.943 -8.787 1.00 59.66 83 SER A N 1
ATOM 675 C CA . SER A 1 83 ? 14.612 -38.375 -8.780 1.00 59.66 83 SER A CA 1
ATOM 676 C C . SER A 1 83 ? 15.719 -39.172 -8.107 1.00 59.66 83 SER A C 1
ATOM 678 O O . SER A 1 83 ? 16.877 -38.705 -8.091 1.00 59.66 83 SER A O 1
#

pLDDT: mean 76.28, std 16.04, range [41.47, 93.69]